Protein AF-A0ABD3EXB4-F1 (afdb_monomer)

pLDDT: mean 85.18, std 11.81, range [50.19, 97.25]

Solvent-accessible surface area (backbone atoms only — not comparable to full-atom values): 5166 Å² total; per-residue (Å²): 100,49,52,43,77,77,48,63,49,95,54,62,76,56,95,74,14,26,41,36,35,32,39,38,32,36,75,42,69,68,53,20,59,64,48,54,79,73,48,64,93,82,48,51,71,43,99,84,47,29,44,33,46,44,74,48,75,33,76,54,60,66,63,48,50,54,51,41,52,51,49,32,54,52,47,54,50,52,51,50,55,60,72,67,51,72,77,93,71,132

Organism: NCBI:txid2107226

Nearest PDB structures (foldseek):
  5esp-assembly2_B  TM=4.178E-01  e=2.957E+00  Podospora anserina S mat+
  4z1x-assembly2_A  TM=2.838E-01  e=2.613E+00  Fusarium graminearum PH-1
  4yis-assembly1_A  TM=3.449E-01  e=3.559E+00  Cryphonectria parasitica

Mean predicted aligned error: 6.81 Å

Sequence (90 aa):
MNISVESVSENPETGGRYKAILIVRALNAEYAKLILVRLKEASCVLEDRLEMPTFVYVQNPKVFCDCVEWKRKDIDKQWKSYNEMAPAVD

Secondary structure (DSSP, 8-state):
-EEEEEEE-SS--BTTBEEEEEEEE-SSHHHHHHHHTTS-TT-PPPTTSSEEEEEEEES-HHHHHHHHHHHHHHHHHHHHHHHHS-----

Radius of gyration: 15.77 Å; Cα contacts (8 Å, |Δi|>4): 125; chains: 1; bounding box: 32×26×54 Å

Foldseek 3Di:
DAKAWPDWAPAQDPPQWIKTKMKQFAPDQVSLVVVCVVADPPWDQPPRSGITIDIDTHNDVVVVNVVSVVVRVVVVVVVVVVVPPDPPDD

Structure (mmCIF, N/CA/C/O backbone):
data_AF-A0ABD3EXB4-F1
#
_entry.id   AF-A0ABD3EXB4-F1
#
loop_
_atom_site.group_PDB
_atom_site.id
_atom_site.type_symbol
_atom_site.label_atom_id
_atom_site.label_alt_id
_atom_site.label_comp_id
_atom_site.label_asym_id
_atom_site.label_entity_id
_atom_site.label_seq_id
_atom_site.pdbx_PDB_ins_code
_atom_site.Cartn_x
_atom_site.Cartn_y
_atom_site.Cartn_z
_atom_site.occupancy
_atom_site.B_iso_or_equiv
_atom_site.auth_seq_id
_atom_site.auth_comp_id
_atom_site.auth_asym_id
_atom_site.auth_atom_id
_atom_site.pdbx_PDB_model_num
ATOM 1 N N . MET A 1 1 ? 7.175 2.481 -9.528 1.00 82.06 1 MET A N 1
ATOM 2 C CA . MET A 1 1 ? 6.643 2.816 -8.186 1.00 82.06 1 MET A CA 1
ATOM 3 C C . MET A 1 1 ? 6.249 1.522 -7.509 1.00 82.06 1 MET A C 1
ATOM 5 O O . MET A 1 1 ? 5.778 0.646 -8.213 1.00 82.06 1 MET A O 1
ATOM 9 N N . ASN A 1 2 ? 6.419 1.402 -6.199 1.00 87.69 2 ASN A N 1
ATOM 10 C CA . ASN A 1 2 ? 5.872 0.314 -5.395 1.00 87.69 2 ASN A CA 1
ATOM 11 C C . ASN A 1 2 ? 5.183 0.901 -4.148 1.00 87.69 2 ASN A C 1
ATOM 13 O O . ASN A 1 2 ? 5.418 2.061 -3.808 1.00 87.69 2 ASN A O 1
ATOM 17 N N . ILE A 1 3 ? 4.313 0.132 -3.500 1.00 91.56 3 ILE A N 1
ATOM 18 C CA . ILE A 1 3 ? 3.599 0.523 -2.286 1.00 91.56 3 ILE A CA 1
ATOM 19 C C . ILE A 1 3 ? 3.571 -0.641 -1.296 1.00 91.56 3 ILE A C 1
ATOM 21 O O . ILE A 1 3 ? 3.338 -1.785 -1.678 1.00 91.56 3 ILE A O 1
ATOM 25 N N . SER A 1 4 ? 3.794 -0.359 -0.017 1.00 93.50 4 SER A N 1
ATOM 26 C CA . SER A 1 4 ? 3.706 -1.355 1.052 1.00 93.50 4 SER A CA 1
ATOM 27 C C . SER A 1 4 ? 3.112 -0.766 2.321 1.00 93.50 4 SER A C 1
ATOM 29 O O . SER A 1 4 ? 3.239 0.430 2.573 1.00 93.50 4 SER A O 1
ATOM 31 N N . VAL A 1 5 ? 2.489 -1.618 3.132 1.00 94.88 5 VAL A N 1
ATOM 32 C CA . VAL A 1 5 ? 2.085 -1.265 4.496 1.00 94.88 5 VAL A CA 1
ATOM 33 C C . VAL A 1 5 ? 3.288 -1.456 5.413 1.00 94.88 5 VAL A C 1
ATOM 35 O O . VAL A 1 5 ? 3.884 -2.529 5.413 1.00 94.88 5 VAL A O 1
ATOM 38 N N . GLU A 1 6 ? 3.651 -0.421 6.165 1.00 94.19 6 GLU A N 1
ATOM 39 C CA . GLU A 1 6 ? 4.691 -0.502 7.198 1.00 94.19 6 GLU A CA 1
ATOM 40 C C . GLU A 1 6 ? 4.094 -0.952 8.526 1.00 94.19 6 GLU A C 1
ATOM 42 O O . GLU A 1 6 ? 4.586 -1.880 9.162 1.00 94.19 6 GLU A O 1
ATOM 47 N N . SER A 1 7 ? 3.011 -0.301 8.941 1.00 94.81 7 SER A N 1
ATOM 48 C CA . SER A 1 7 ? 2.350 -0.596 10.203 1.00 94.81 7 SER A CA 1
ATOM 49 C C . SER A 1 7 ? 0.876 -0.222 10.154 1.00 94.81 7 SER A C 1
ATOM 51 O O . SER A 1 7 ? 0.424 0.559 9.313 1.00 94.81 7 SER A O 1
ATOM 53 N N . VAL A 1 8 ? 0.114 -0.803 11.072 1.00 96.00 8 VAL A N 1
ATOM 54 C CA . VAL A 1 8 ? -1.284 -0.464 11.315 1.00 96.00 8 VAL A CA 1
ATOM 55 C C . VAL A 1 8 ? -1.437 -0.201 12.8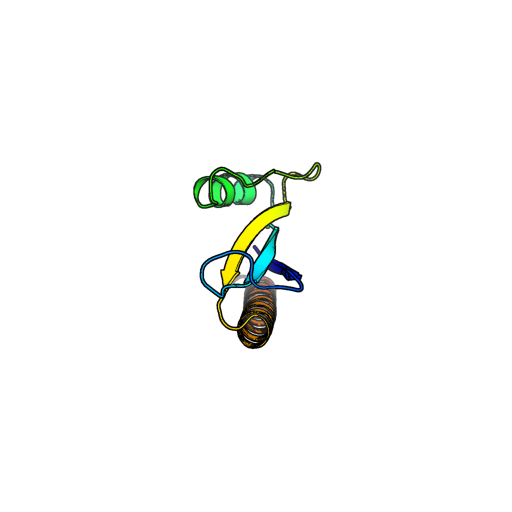05 1.00 96.00 8 VAL A C 1
ATOM 57 O O . VAL A 1 8 ? -0.849 -0.914 13.617 1.00 96.00 8 VAL A O 1
ATOM 60 N N . SER A 1 9 ? -2.213 0.819 13.163 1.00 95.88 9 SER A N 1
ATOM 61 C CA . SER A 1 9 ? -2.554 1.108 14.550 1.00 95.88 9 SER A CA 1
ATOM 62 C C . SER A 1 9 ? -3.213 -0.106 15.210 1.00 95.88 9 SER A C 1
ATOM 64 O O . SER A 1 9 ? -4.036 -0.790 14.607 1.00 95.88 9 SER A O 1
ATOM 66 N N . GLU A 1 10 ? -2.871 -0.371 16.469 1.00 94.19 10 GLU A N 1
ATOM 67 C CA . GLU A 1 10 ? -3.465 -1.482 17.224 1.00 94.19 10 GLU A CA 1
ATOM 68 C C . GLU A 1 10 ? -4.963 -1.252 17.477 1.00 94.19 10 GLU A C 1
ATOM 70 O O . GLU A 1 10 ? -5.775 -2.171 17.399 1.00 94.19 10 GLU A O 1
ATOM 75 N N . ASN A 1 11 ? -5.334 0.008 17.714 1.00 94.88 11 ASN A N 1
ATOM 76 C CA . ASN A 1 11 ? -6.699 0.431 17.995 1.00 94.88 11 ASN A CA 1
ATOM 77 C C . ASN A 1 11 ? -7.223 1.391 16.912 1.00 94.88 11 ASN A C 1
ATOM 79 O O . ASN A 1 11 ? -6.425 2.062 16.245 1.00 94.88 11 ASN A O 1
ATOM 83 N N . PRO A 1 12 ? -8.554 1.500 16.733 1.00 94.25 12 PRO A N 1
ATOM 84 C CA . PRO A 1 12 ? -9.138 2.527 15.881 1.00 94.25 12 PRO A CA 1
ATOM 85 C C . PRO A 1 12 ? -8.811 3.929 16.406 1.00 94.25 12 PRO A C 1
ATOM 87 O O . PRO A 1 12 ? -9.056 4.232 17.570 1.00 94.25 12 PRO A O 1
ATOM 90 N N . GLU A 1 13 ? -8.306 4.803 15.540 1.00 91.88 13 GLU A N 1
ATOM 91 C CA . GLU A 1 13 ? -7.907 6.165 15.916 1.00 91.88 13 GLU A CA 1
ATOM 92 C C . GLU A 1 13 ? -9.005 7.200 15.648 1.00 91.88 13 GLU A C 1
ATOM 94 O O . GLU A 1 13 ? -9.125 8.191 16.364 1.00 91.88 13 GLU A O 1
ATOM 99 N N . THR A 1 14 ? -9.808 7.032 14.592 1.00 90.75 14 THR A N 1
ATOM 100 C CA . THR A 1 14 ? -10.824 8.031 14.216 1.00 90.75 14 THR A CA 1
ATOM 101 C C . THR A 1 14 ? -12.031 7.383 13.555 1.00 90.75 14 THR A C 1
ATOM 103 O O . THR A 1 14 ? -11.912 6.719 12.527 1.00 90.75 14 THR A O 1
ATOM 106 N N . GLY A 1 15 ? -13.221 7.604 14.123 1.00 91.12 15 GLY A N 1
ATOM 107 C CA . GLY A 1 15 ? -14.491 7.138 13.551 1.00 91.12 15 GLY A CA 1
ATOM 108 C C . GLY A 1 15 ? -14.538 5.626 13.305 1.00 91.12 15 GLY A C 1
ATOM 109 O O . GLY A 1 15 ? -15.023 5.197 12.260 1.00 91.12 15 GLY A O 1
ATOM 110 N N . GLY A 1 16 ? -13.959 4.833 14.215 1.00 92.88 16 GLY A N 1
ATOM 111 C CA . GLY A 1 16 ? -13.873 3.373 14.087 1.00 92.88 16 GLY A CA 1
ATOM 112 C C . GLY A 1 16 ? -12.901 2.882 13.008 1.00 92.88 16 GLY A C 1
ATOM 113 O O . GLY A 1 16 ? -12.955 1.717 12.629 1.00 92.88 16 GLY A O 1
ATOM 114 N N . ARG A 1 17 ? -12.024 3.751 12.490 1.00 96.25 17 ARG A N 1
ATOM 115 C CA . ARG A 1 17 ? -11.013 3.400 11.486 1.00 96.25 17 ARG A CA 1
ATOM 116 C C . ARG A 1 17 ? -9.625 3.293 12.105 1.00 96.25 17 ARG A C 1
ATOM 118 O O . ARG A 1 17 ? -9.249 4.105 12.947 1.00 96.25 17 ARG A O 1
ATOM 125 N N . TYR A 1 18 ? -8.862 2.328 11.617 1.00 96.50 18 TYR A N 1
ATOM 126 C CA . TYR A 1 18 ? -7.462 2.092 11.944 1.00 96.50 18 TYR A CA 1
ATOM 127 C C . TYR A 1 18 ? -6.575 2.940 11.043 1.00 96.50 18 TYR A C 1
ATOM 129 O O . TYR A 1 18 ? -6.880 3.114 9.860 1.00 96.50 18 TYR A O 1
ATOM 137 N N . LYS A 1 19 ? -5.479 3.463 11.578 1.00 95.50 19 LYS A N 1
ATOM 138 C CA . LYS A 1 19 ? -4.484 4.178 10.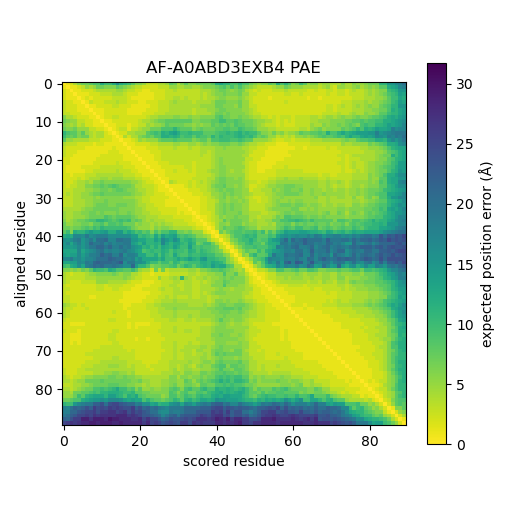785 1.00 95.50 19 LYS A CA 1
ATOM 139 C C . LYS A 1 19 ? -3.499 3.170 10.215 1.00 95.50 19 LYS A C 1
ATOM 141 O O . LYS A 1 19 ? -2.862 2.447 10.966 1.00 95.50 19 LYS A O 1
ATOM 146 N N . ALA A 1 20 ? -3.369 3.126 8.897 1.00 94.88 20 ALA A N 1
ATOM 147 C CA . ALA A 1 20 ? -2.345 2.341 8.222 1.00 94.88 20 ALA A CA 1
ATOM 148 C C . ALA A 1 20 ? -1.264 3.283 7.693 1.00 94.88 20 ALA A C 1
ATOM 150 O O . ALA A 1 20 ? -1.575 4.210 6.939 1.00 94.88 20 ALA A O 1
ATOM 151 N N . ILE A 1 21 ? -0.015 3.046 8.091 1.00 93.50 21 ILE A N 1
ATOM 152 C CA . ILE A 1 21 ? 1.158 3.732 7.555 1.00 93.50 21 ILE A CA 1
ATOM 153 C C . ILE A 1 21 ? 1.613 2.991 6.302 1.00 93.50 21 ILE A C 1
ATOM 155 O O . ILE A 1 21 ? 1.790 1.771 6.295 1.00 93.50 21 ILE A O 1
ATOM 159 N N . LEU A 1 22 ? 1.765 3.749 5.225 1.00 92.38 22 LEU A N 1
ATOM 160 C CA . LEU A 1 22 ? 2.133 3.274 3.904 1.00 92.38 22 LEU A CA 1
ATOM 161 C C . LEU A 1 22 ? 3.484 3.850 3.521 1.00 92.38 22 LEU A C 1
ATOM 163 O O . LEU A 1 22 ? 3.706 5.046 3.679 1.00 92.38 22 LEU A O 1
ATOM 167 N N . ILE A 1 23 ? 4.330 3.025 2.920 1.00 90.75 23 ILE A N 1
ATOM 168 C CA . ILE A 1 23 ? 5.549 3.471 2.255 1.00 90.75 23 ILE A CA 1
ATOM 169 C C . ILE A 1 23 ? 5.303 3.402 0.759 1.00 90.75 23 ILE A C 1
ATOM 171 O O . ILE A 1 23 ? 5.072 2.325 0.200 1.00 90.75 23 ILE A O 1
ATOM 175 N N . VAL A 1 24 ? 5.335 4.561 0.107 1.00 89.19 24 VAL A N 1
ATOM 176 C CA . VAL A 1 24 ? 5.341 4.649 -1.351 1.00 89.19 24 VAL A CA 1
ATOM 177 C C . VAL A 1 24 ? 6.785 4.798 -1.798 1.00 89.19 24 VAL A C 1
ATOM 179 O O . VAL A 1 24 ? 7.468 5.731 -1.387 1.00 89.19 24 VAL A O 1
ATOM 182 N N . ARG A 1 25 ? 7.247 3.883 -2.650 1.00 88.88 25 ARG A N 1
ATOM 183 C CA . ARG A 1 25 ? 8.606 3.889 -3.192 1.00 88.88 25 ARG A CA 1
ATOM 184 C C . ARG A 1 25 ? 8.591 4.293 -4.661 1.00 88.88 25 ARG A C 1
ATOM 186 O O . ARG A 1 25 ? 7.984 3.624 -5.505 1.00 88.88 25 ARG A O 1
ATOM 193 N N . ALA A 1 26 ? 9.265 5.385 -4.986 1.00 87.12 26 ALA A N 1
ATOM 194 C CA . ALA A 1 26 ? 9.470 5.838 -6.351 1.00 87.12 26 ALA A CA 1
ATOM 195 C C . ALA A 1 26 ? 10.483 4.954 -7.094 1.00 87.12 26 ALA A C 1
ATOM 197 O O . ALA A 1 26 ? 11.297 4.262 -6.492 1.00 87.12 26 ALA A O 1
ATOM 198 N N . LEU A 1 27 ? 10.420 4.972 -8.428 1.00 82.62 27 LEU A N 1
ATOM 199 C CA . LEU A 1 27 ? 11.392 4.253 -9.259 1.00 82.62 27 LEU A CA 1
ATOM 200 C C . LEU A 1 27 ? 12.754 4.963 -9.276 1.00 82.62 27 LEU A C 1
ATOM 202 O O . LEU A 1 27 ? 13.795 4.321 -9.245 1.00 82.62 27 LEU A O 1
ATOM 206 N N . ASN A 1 28 ? 12.727 6.290 -9.359 1.00 83.44 28 ASN A N 1
ATOM 207 C CA . ASN A 1 28 ? 13.894 7.158 -9.367 1.00 83.44 28 ASN A CA 1
ATOM 208 C C . ASN A 1 28 ? 13.493 8.556 -8.861 1.00 83.44 28 ASN A C 1
ATOM 210 O O . ASN A 1 28 ? 12.317 8.816 -8.580 1.00 83.44 28 ASN A O 1
ATOM 214 N N . ALA A 1 29 ? 14.466 9.462 -8.774 1.00 82.19 29 ALA A N 1
ATOM 215 C CA . ALA A 1 29 ? 14.269 10.802 -8.230 1.00 82.19 29 ALA A CA 1
ATOM 216 C C . ALA A 1 29 ? 13.305 11.681 -9.053 1.00 82.19 29 ALA A C 1
ATOM 218 O O . ALA 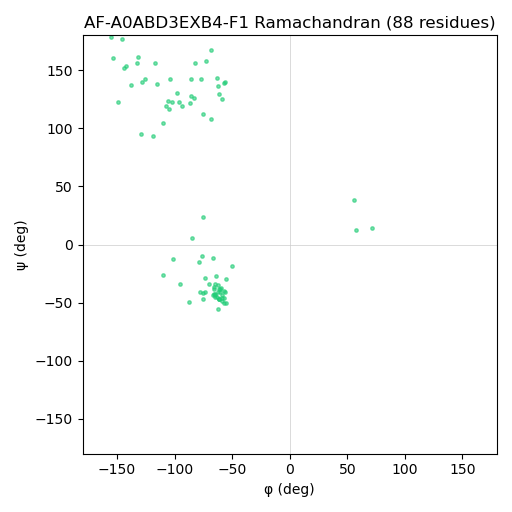A 1 29 ? 12.677 12.585 -8.503 1.00 82.19 29 ALA A O 1
ATOM 219 N N . GLU A 1 30 ? 13.163 11.447 -10.359 1.00 82.38 30 GLU A N 1
ATOM 220 C CA . GLU A 1 30 ? 12.224 12.200 -11.202 1.00 82.38 30 GLU A CA 1
ATOM 221 C C . GLU A 1 30 ? 10.787 11.749 -10.948 1.00 82.38 30 GLU A C 1
ATOM 223 O O . GLU A 1 30 ? 9.909 12.571 -10.682 1.00 82.38 30 GLU A O 1
ATOM 228 N N . TYR A 1 31 ? 10.564 10.433 -10.917 1.00 82.19 31 TYR A N 1
ATOM 229 C CA . TYR A 1 31 ? 9.274 9.856 -10.545 1.00 82.19 31 TYR A CA 1
ATOM 230 C C . TYR A 1 31 ? 8.884 10.211 -9.111 1.00 82.19 31 TYR A C 1
ATOM 232 O O . TYR A 1 31 ? 7.708 10.446 -8.850 1.00 82.19 31 TYR A O 1
ATOM 240 N N . ALA A 1 32 ? 9.850 10.301 -8.195 1.00 83.25 32 ALA A N 1
ATOM 24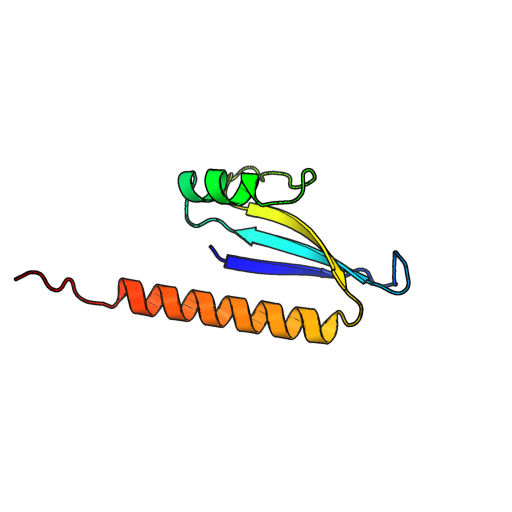1 C CA . ALA A 1 32 ? 9.613 10.768 -6.836 1.00 83.25 32 ALA A CA 1
ATOM 242 C C . ALA A 1 32 ? 8.960 12.159 -6.836 1.00 83.25 32 ALA A C 1
ATOM 244 O O . ALA A 1 32 ? 7.898 12.337 -6.246 1.00 83.25 32 ALA A O 1
ATOM 245 N N . LYS A 1 33 ? 9.510 13.129 -7.578 1.00 82.06 33 LYS A N 1
ATOM 246 C CA . LYS A 1 33 ? 8.923 14.479 -7.678 1.00 82.06 33 LYS A CA 1
ATOM 247 C C . LYS A 1 33 ? 7.474 14.451 -8.181 1.00 82.06 33 LYS A C 1
ATOM 249 O O . LYS A 1 33 ? 6.635 15.180 -7.660 1.00 82.06 33 LYS A O 1
ATOM 254 N N . LEU A 1 34 ? 7.176 13.592 -9.160 1.00 83.69 34 LEU A N 1
ATOM 255 C CA . LEU A 1 34 ? 5.827 13.435 -9.718 1.00 83.69 34 LEU A CA 1
ATOM 256 C C . LEU A 1 34 ? 4.844 12.765 -8.748 1.00 83.69 34 LEU A C 1
ATOM 258 O O . LEU A 1 34 ? 3.655 13.080 -8.762 1.00 83.69 34 LEU A O 1
ATOM 262 N N . ILE A 1 35 ? 5.318 11.837 -7.917 1.00 82.56 35 ILE A N 1
ATOM 263 C CA . ILE A 1 35 ? 4.495 11.167 -6.903 1.00 82.56 35 ILE A CA 1
ATOM 264 C C . ILE A 1 35 ? 4.231 12.111 -5.731 1.00 82.56 35 ILE A C 1
ATOM 266 O O . ILE A 1 35 ? 3.099 12.187 -5.263 1.00 82.56 35 ILE A O 1
ATOM 270 N N . LEU A 1 36 ? 5.239 12.871 -5.297 1.00 78.62 36 LEU A N 1
ATOM 271 C CA . LEU A 1 36 ? 5.150 13.753 -4.135 1.00 78.62 36 LEU A CA 1
ATOM 272 C C . LEU A 1 36 ? 4.005 14.766 -4.262 1.00 78.62 36 LEU A C 1
ATOM 274 O O . LEU A 1 36 ? 3.252 14.955 -3.316 1.00 78.62 36 LEU A O 1
ATOM 278 N N . VAL A 1 37 ? 3.801 15.342 -5.453 1.00 80.75 37 VAL A N 1
ATOM 279 C CA . VAL A 1 37 ? 2.690 16.283 -5.710 1.00 80.75 37 VAL A CA 1
ATOM 280 C C . VAL A 1 37 ? 1.298 15.640 -5.644 1.00 80.75 37 VAL A C 1
ATOM 282 O O . VAL A 1 37 ? 0.291 16.342 -5.663 1.00 80.75 37 VAL A O 1
ATOM 285 N N . ARG A 1 38 ? 1.216 14.305 -5.614 1.00 81.31 38 ARG A N 1
ATOM 286 C CA . ARG A 1 38 ? -0.033 13.540 -5.477 1.00 81.31 38 ARG A CA 1
ATOM 287 C C . ARG A 1 38 ? -0.255 13.018 -4.061 1.00 81.31 38 ARG A C 1
ATOM 289 O O . ARG A 1 38 ? -1.354 12.548 -3.770 1.00 81.31 38 ARG A O 1
ATOM 296 N N . LEU A 1 39 ? 0.763 13.063 -3.205 1.00 77.69 39 LEU A N 1
ATOM 297 C CA . LEU A 1 39 ? 0.650 12.633 -1.820 1.00 77.69 39 LEU A CA 1
ATOM 298 C C . LEU A 1 39 ? 0.059 13.745 -0.956 1.00 77.69 39 LEU A C 1
ATOM 300 O O . LEU A 1 39 ? 0.098 14.929 -1.285 1.00 77.69 39 LEU A O 1
ATOM 304 N N . LYS A 1 40 ? -0.540 13.338 0.162 1.00 70.38 40 LYS A N 1
ATOM 305 C CA . LYS A 1 40 ? -1.083 14.268 1.153 1.00 70.38 40 LYS A CA 1
ATOM 306 C C . LYS A 1 40 ? 0.063 15.098 1.745 1.00 70.38 40 LYS A C 1
ATOM 308 O O . LYS A 1 40 ? 1.119 14.535 2.006 1.00 70.38 40 LYS A O 1
ATOM 313 N N . GLU A 1 41 ? -0.173 16.382 2.031 1.00 61.22 41 GLU A N 1
ATOM 314 C CA . GLU A 1 41 ? 0.838 17.381 2.457 1.00 61.22 41 GLU A CA 1
ATOM 315 C C . GLU A 1 41 ? 1.761 16.959 3.619 1.00 61.22 41 GLU A C 1
ATOM 317 O O . GLU A 1 41 ? 2.831 17.530 3.793 1.00 61.22 41 GLU A O 1
ATOM 322 N N . ALA A 1 42 ? 1.385 15.941 4.398 1.00 58.09 42 ALA A N 1
ATOM 323 C CA . ALA A 1 42 ? 2.188 15.388 5.487 1.00 58.09 42 ALA A CA 1
ATOM 324 C C . ALA A 1 42 ? 3.222 14.322 5.054 1.00 58.09 42 ALA A C 1
ATOM 326 O O . ALA A 1 42 ? 3.817 13.683 5.920 1.00 58.09 42 ALA A O 1
ATOM 327 N N . SER A 1 43 ? 3.413 14.059 3.756 1.00 59.47 43 SER A N 1
ATOM 328 C CA . SER A 1 43 ? 4.397 13.071 3.297 1.00 59.47 43 SER A CA 1
ATOM 329 C C . SER A 1 43 ? 5.822 13.611 3.415 1.00 59.47 43 SER A C 1
ATOM 331 O O . SER A 1 43 ? 6.214 14.518 2.677 1.00 59.47 43 SER A O 1
ATOM 333 N N . CYS A 1 44 ? 6.607 13.029 4.318 1.00 58.31 44 CYS A N 1
ATOM 334 C CA . CYS A 1 44 ? 8.039 13.292 4.417 1.00 58.31 44 CYS A CA 1
ATOM 335 C C . CYS A 1 44 ? 8.781 12.541 3.305 1.00 58.31 44 CYS A C 1
ATOM 337 O O . CYS A 1 44 ? 8.433 11.415 2.965 1.00 58.31 44 CYS A O 1
ATOM 339 N N . VAL A 1 45 ? 9.814 13.151 2.735 1.00 63.38 45 VAL A N 1
ATOM 340 C CA . VAL A 1 45 ? 10.727 12.473 1.810 1.00 63.38 45 VAL A CA 1
ATOM 341 C C . VAL A 1 45 ? 11.903 11.962 2.641 1.00 63.38 45 VAL A C 1
ATOM 343 O O . VAL A 1 45 ? 12.570 12.771 3.286 1.00 63.38 45 VAL A O 1
ATOM 346 N N . LEU A 1 46 ? 12.125 10.64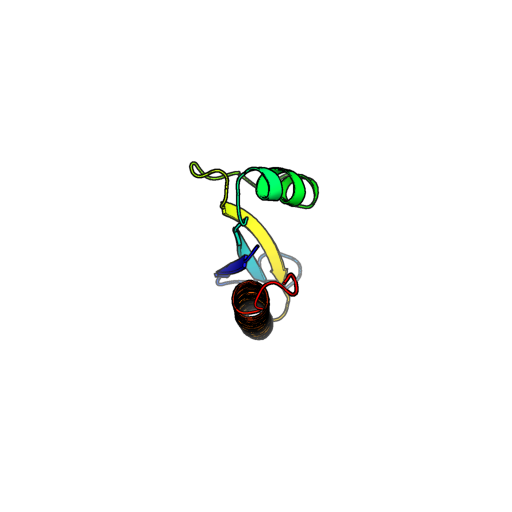3 2.674 1.00 65.38 46 LEU A N 1
ATOM 347 C CA . LEU A 1 46 ? 13.258 10.033 3.387 1.00 65.38 46 LEU A CA 1
ATOM 348 C C . LEU A 1 46 ? 14.598 10.373 2.702 1.00 65.38 46 LEU A C 1
ATOM 350 O O . LEU A 1 46 ? 14.619 10.902 1.590 1.00 65.38 46 LEU A O 1
ATOM 354 N N . GLU A 1 47 ? 15.725 10.115 3.375 1.00 60.06 47 GLU A N 1
ATOM 355 C CA . GLU A 1 47 ? 17.073 10.547 2.949 1.00 60.06 47 GLU A CA 1
ATOM 356 C C . GLU A 1 47 ? 17.462 10.092 1.529 1.00 60.06 47 GLU A C 1
ATOM 358 O O . GLU A 1 47 ? 18.182 10.803 0.827 1.00 60.06 47 GLU A O 1
ATOM 363 N N . ASP A 1 48 ? 16.930 8.955 1.071 1.00 63.72 48 ASP A N 1
ATOM 364 C CA . ASP A 1 48 ? 17.134 8.419 -0.281 1.00 63.72 48 ASP A CA 1
ATOM 365 C C . ASP A 1 48 ? 16.319 9.143 -1.371 1.00 63.72 48 ASP A C 1
ATOM 367 O O . ASP A 1 48 ? 16.543 8.952 -2.567 1.00 63.72 48 ASP A O 1
ATOM 371 N N . ARG A 1 49 ? 15.385 10.005 -0.960 1.00 66.06 49 ARG A N 1
ATOM 372 C CA . ARG A 1 49 ? 14.386 10.714 -1.767 1.00 66.06 49 ARG A CA 1
ATOM 373 C C . ARG A 1 49 ? 13.445 9.839 -2.589 1.00 66.06 49 ARG A C 1
ATOM 375 O O . ARG A 1 49 ? 12.740 10.361 -3.456 1.00 66.06 49 ARG A O 1
ATOM 382 N N . LEU A 1 50 ? 13.416 8.538 -2.335 1.00 79.56 50 LEU A N 1
ATOM 383 C CA . LEU A 1 50 ? 12.592 7.587 -3.076 1.00 79.56 50 LEU A CA 1
ATOM 384 C C . LEU A 1 50 ? 11.461 7.042 -2.226 1.00 79.56 50 LEU A C 1
ATOM 386 O O . LEU A 1 50 ? 10.427 6.679 -2.787 1.00 79.56 50 LEU A O 1
ATOM 390 N N . GLU A 1 51 ? 11.625 7.010 -0.910 1.00 85.50 51 GLU A N 1
ATOM 391 C CA . GLU A 1 51 ? 10.588 6.559 0.002 1.00 85.50 51 GLU A CA 1
ATOM 392 C C . GLU A 1 51 ? 9.809 7.725 0.604 1.00 85.50 51 GLU A C 1
ATOM 394 O O . GLU A 1 51 ? 10.357 8.717 1.092 1.00 85.50 51 GLU A O 1
ATOM 399 N N . MET A 1 52 ? 8.489 7.594 0.533 1.00 86.44 52 MET A N 1
ATOM 400 C CA . MET A 1 52 ? 7.536 8.605 0.960 1.00 86.44 52 MET A CA 1
ATOM 401 C C . MET A 1 52 ? 6.513 7.952 1.883 1.00 86.44 52 MET A C 1
ATOM 403 O O . MET A 1 52 ? 5.537 7.359 1.400 1.00 86.44 52 MET A O 1
ATOM 407 N N . PRO A 1 53 ? 6.728 8.028 3.207 1.00 87.00 53 PRO A N 1
ATOM 408 C CA . PRO A 1 53 ? 5.739 7.607 4.175 1.00 87.00 53 PRO A CA 1
ATOM 409 C C . PRO A 1 53 ? 4.472 8.456 4.055 1.00 87.00 53 PRO A C 1
ATOM 411 O O . PRO A 1 53 ? 4.509 9.682 3.929 1.00 87.00 53 PRO A O 1
ATOM 414 N N . THR A 1 54 ? 3.323 7.802 4.108 1.00 88.94 54 THR A N 1
ATOM 415 C CA . THR A 1 54 ? 2.009 8.438 4.177 1.00 88.94 54 THR A CA 1
ATOM 416 C C . THR A 1 54 ? 1.075 7.590 5.033 1.00 88.94 54 THR A C 1
ATOM 418 O O . THR A 1 54 ? 1.459 6.529 5.520 1.00 88.94 54 THR A O 1
ATOM 421 N N . PHE A 1 55 ? -0.153 8.045 5.260 1.00 91.19 55 PHE A N 1
ATOM 422 C CA . PHE A 1 55 ? -1.116 7.282 6.042 1.00 91.19 55 PHE A CA 1
ATOM 423 C C . PHE A 1 55 ? -2.538 7.421 5.515 1.00 91.19 55 PHE A C 1
ATOM 425 O O . PHE A 1 55 ? -2.934 8.451 4.962 1.00 91.19 55 PHE A O 1
ATOM 432 N N . VAL A 1 56 ? -3.326 6.379 5.753 1.00 92.44 56 VAL A N 1
ATOM 433 C CA . VAL A 1 56 ? -4.760 6.333 5.463 1.00 92.44 56 VAL A CA 1
ATOM 434 C C . VAL A 1 56 ? -5.519 5.784 6.665 1.00 92.44 56 VAL A C 1
ATOM 436 O O . VAL A 1 56 ? -4.962 5.051 7.478 1.00 92.44 56 VAL A O 1
ATOM 439 N N . TYR A 1 57 ? -6.803 6.121 6.764 1.00 94.75 57 TYR A N 1
ATOM 440 C CA . TYR A 1 57 ? -7.704 5.533 7.753 1.00 94.75 57 TYR A CA 1
ATOM 441 C C . TYR A 1 57 ? -8.595 4.488 7.086 1.00 94.75 57 TYR A C 1
ATOM 443 O O . TYR A 1 57 ? -9.335 4.807 6.155 1.00 94.75 57 TYR A O 1
ATOM 451 N N . VAL A 1 58 ? -8.553 3.252 7.577 1.00 95.44 58 VAL A N 1
ATOM 452 C CA . VAL A 1 58 ? -9.232 2.095 6.979 1.00 95.44 58 VAL A CA 1
ATOM 453 C C . VAL A 1 58 ? -10.128 1.400 7.997 1.00 95.44 58 VAL A C 1
ATOM 455 O O . VAL A 1 58 ? -9.804 1.315 9.175 1.00 95.44 58 VAL A O 1
ATOM 458 N N . GLN A 1 59 ? -11.287 0.914 7.554 1.00 95.88 59 GLN A N 1
ATOM 459 C CA . GLN A 1 59 ? -12.222 0.201 8.435 1.00 95.88 59 GLN A CA 1
ATOM 460 C C . GLN A 1 59 ? -11.777 -1.238 8.703 1.00 95.88 59 GLN A C 1
ATOM 462 O O . GLN A 1 59 ? -11.867 -1.711 9.828 1.00 95.88 59 GLN A O 1
ATOM 467 N N . ASN A 1 60 ? -11.285 -1.928 7.672 1.00 95.94 60 ASN A N 1
ATOM 468 C CA . ASN A 1 60 ? -10.814 -3.302 7.777 1.00 95.94 60 ASN A CA 1
ATOM 469 C C . ASN A 1 60 ? -9.323 -3.355 7.413 1.00 95.94 60 ASN A C 1
ATOM 471 O O . ASN A 1 60 ? -8.994 -3.440 6.226 1.00 95.94 60 ASN A O 1
ATOM 475 N N . PRO A 1 61 ? -8.418 -3.269 8.403 1.00 94.75 61 PRO A N 1
ATOM 476 C CA . PRO A 1 61 ? -6.987 -3.221 8.136 1.00 94.75 61 PRO A CA 1
ATOM 477 C C . PRO A 1 61 ? -6.467 -4.509 7.503 1.00 94.75 61 PRO A C 1
ATOM 479 O O . PRO A 1 61 ? -5.601 -4.440 6.642 1.00 94.75 61 PRO A O 1
ATOM 482 N N . LYS A 1 62 ? -7.033 -5.671 7.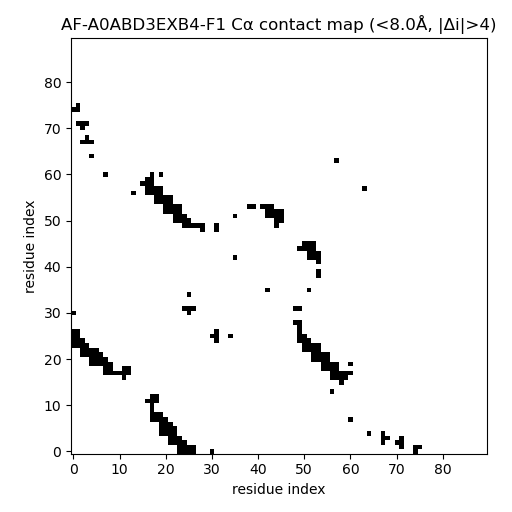854 1.00 95.75 62 LYS A N 1
ATOM 483 C CA . LYS A 1 62 ? -6.624 -6.958 7.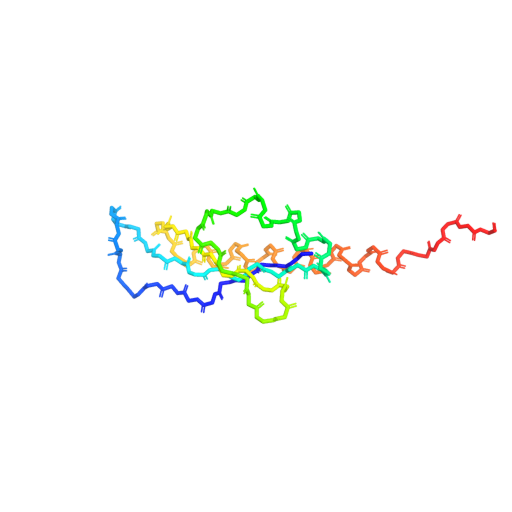281 1.00 95.75 62 LYS A CA 1
ATOM 484 C C . LYS A 1 62 ? -6.862 -6.994 5.771 1.00 95.75 62 LYS A C 1
ATOM 486 O O . LYS A 1 62 ? -5.923 -7.186 5.010 1.00 95.75 62 LYS A O 1
ATOM 491 N N . VAL A 1 63 ? -8.098 -6.725 5.345 1.00 97.00 63 VAL A N 1
ATOM 492 C CA . VAL A 1 63 ? -8.451 -6.698 3.913 1.00 97.00 63 VAL A CA 1
ATOM 493 C C . VAL A 1 63 ? -7.650 -5.628 3.177 1.00 97.00 63 VAL A C 1
ATOM 495 O O . VAL A 1 63 ? -7.215 -5.840 2.050 1.00 97.00 63 VAL A O 1
ATOM 498 N N . PHE A 1 64 ? -7.429 -4.476 3.811 1.00 96.38 64 PHE A N 1
ATOM 499 C CA . PHE A 1 64 ? -6.606 -3.430 3.225 1.00 96.38 64 PHE A CA 1
ATOM 500 C C . PHE A 1 64 ? -5.157 -3.893 2.994 1.00 96.38 64 PHE A C 1
ATOM 502 O O . PHE A 1 64 ? -4.643 -3.707 1.892 1.00 96.38 64 PHE A O 1
ATOM 509 N N . CYS A 1 65 ? -4.524 -4.536 3.981 1.00 95.62 65 CYS A N 1
ATOM 510 C CA . CYS A 1 65 ? -3.182 -5.102 3.840 1.00 95.62 65 CYS A CA 1
ATOM 511 C C . CYS A 1 65 ? -3.118 -6.145 2.718 1.00 95.62 65 CYS A C 1
ATOM 513 O O . CYS A 1 65 ? -2.232 -6.049 1.869 1.00 95.62 65 CYS A O 1
ATOM 515 N N . ASP A 1 66 ? -4.087 -7.064 2.657 1.00 97.25 66 ASP A N 1
ATOM 516 C CA . ASP A 1 66 ? -4.170 -8.085 1.603 1.00 97.25 66 ASP A CA 1
ATOM 517 C C . ASP A 1 66 ? -4.254 -7.438 0.204 1.00 97.25 66 ASP A C 1
ATOM 519 O O . ASP A 1 66 ? -3.547 -7.828 -0.729 1.00 97.25 66 ASP A O 1
ATOM 523 N N . CYS A 1 67 ? -5.070 -6.388 0.058 1.00 96.81 67 CYS A N 1
ATOM 524 C CA . CYS A 1 67 ? -5.204 -5.632 -1.189 1.00 96.81 67 CYS A CA 1
ATOM 525 C C . CYS A 1 67 ? -3.913 -4.897 -1.580 1.00 96.81 67 CYS A C 1
ATOM 527 O O . CYS A 1 67 ? -3.542 -4.891 -2.757 1.00 96.81 67 CYS A O 1
ATOM 529 N N . VAL A 1 68 ? -3.228 -4.268 -0.620 1.00 95.50 68 VAL A N 1
ATOM 530 C CA . VAL A 1 68 ? -1.956 -3.574 -0.873 1.00 95.50 68 VAL A CA 1
ATOM 531 C C . VAL A 1 68 ? -0.876 -4.573 -1.282 1.00 95.50 68 VAL A C 1
ATOM 533 O O . VAL A 1 68 ? -0.154 -4.321 -2.247 1.00 95.50 68 VAL A O 1
ATOM 536 N N . GLU A 1 69 ? -0.792 -5.726 -0.617 1.00 95.88 69 GLU A N 1
ATOM 537 C CA . GLU A 1 69 ? 0.158 -6.780 -0.975 1.00 95.88 69 GLU A CA 1
ATOM 538 C C . GLU A 1 69 ? -0.117 -7.337 -2.377 1.00 95.88 69 GLU A C 1
ATOM 540 O O . GLU A 1 69 ? 0.807 -7.475 -3.186 1.00 95.88 69 GLU A O 1
ATOM 545 N N . TRP A 1 70 ? -1.384 -7.609 -2.701 1.00 96.69 70 TRP A N 1
ATOM 546 C CA . TRP A 1 70 ? -1.774 -8.012 -4.049 1.00 96.69 70 TRP A CA 1
ATOM 547 C C . TRP A 1 70 ? -1.357 -6.963 -5.082 1.00 96.69 70 TRP A C 1
ATOM 549 O O . TRP A 1 70 ? -0.738 -7.303 -6.094 1.00 96.69 70 TRP A O 1
ATOM 559 N N . LYS A 1 71 ? -1.621 -5.679 -4.807 1.00 94.12 71 LYS A N 1
ATOM 560 C CA . LYS A 1 71 ? -1.290 -4.604 -5.743 1.00 94.12 71 LYS A CA 1
ATOM 561 C C . LYS A 1 71 ? 0.217 -4.446 -5.933 1.00 94.12 71 LYS A C 1
ATOM 563 O O . LYS A 1 71 ? 0.662 -4.233 -7.057 1.00 94.12 71 LYS A O 1
ATOM 568 N N . ARG A 1 72 ? 1.004 -4.597 -4.866 1.00 93.69 72 ARG A N 1
ATOM 569 C CA . ARG A 1 72 ? 2.470 -4.636 -4.927 1.00 93.69 72 ARG A CA 1
ATOM 570 C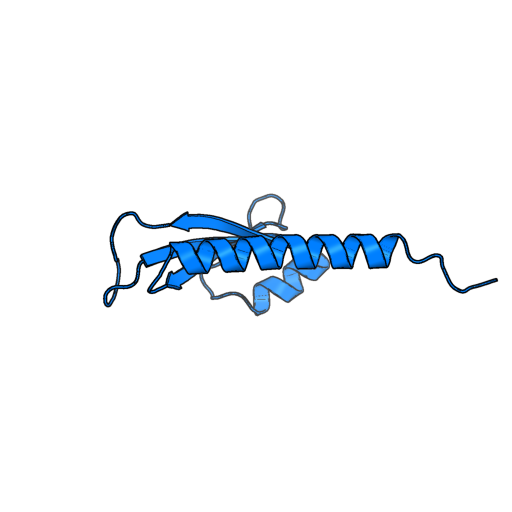 C . ARG A 1 72 ? 2.965 -5.739 -5.861 1.00 93.69 72 ARG A C 1
ATOM 572 O O . ARG A 1 72 ? 3.758 -5.461 -6.756 1.00 93.69 72 ARG A O 1
ATOM 579 N N . LYS A 1 73 ? 2.459 -6.966 -5.697 1.00 94.19 73 LYS A N 1
ATOM 580 C CA . LYS A 1 73 ? 2.826 -8.111 -6.550 1.00 94.19 73 LYS A CA 1
ATOM 581 C C . LYS A 1 73 ? 2.433 -7.892 -8.013 1.00 94.19 73 LYS A C 1
ATOM 583 O O . LYS A 1 73 ? 3.208 -8.228 -8.904 1.00 94.19 73 LYS A O 1
ATOM 588 N N . ASP A 1 74 ? 1.255 -7.322 -8.257 1.00 94.38 74 ASP A N 1
ATOM 589 C CA . ASP A 1 74 ? 0.778 -6.964 -9.600 1.00 94.38 74 ASP A CA 1
ATOM 590 C C . ASP A 1 74 ? 1.704 -5.941 -10.272 1.00 94.38 74 ASP A C 1
ATOM 592 O O . ASP A 1 74 ? 2.147 -6.150 -11.401 1.00 94.38 74 ASP A O 1
ATOM 596 N N . ILE A 1 75 ? 2.081 -4.883 -9.549 1.00 90.38 75 ILE A N 1
ATOM 597 C CA . ILE A 1 75 ? 3.015 -3.870 -10.047 1.00 90.38 75 ILE A CA 1
ATOM 598 C C . ILE A 1 75 ? 4.386 -4.490 -10.351 1.00 90.38 75 ILE A C 1
ATOM 600 O O . ILE A 1 75 ? 4.933 -4.261 -11.430 1.00 90.38 75 ILE A O 1
ATOM 604 N N . ASP A 1 76 ? 4.930 -5.307 -9.446 1.00 89.75 76 ASP A N 1
ATOM 605 C CA . ASP A 1 76 ? 6.218 -5.976 -9.659 1.00 89.75 76 ASP A CA 1
ATOM 606 C C . ASP A 1 76 ? 6.180 -6.901 -10.888 1.00 89.75 76 ASP A C 1
ATOM 608 O O . ASP A 1 76 ? 7.136 -6.948 -11.666 1.00 89.75 76 ASP A O 1
ATOM 612 N N . LYS A 1 77 ? 5.062 -7.605 -11.111 1.00 91.12 77 LYS A N 1
ATOM 613 C CA . LYS A 1 77 ? 4.859 -8.444 -12.300 1.00 91.12 77 LYS A CA 1
ATOM 614 C C . LYS A 1 77 ? 4.823 -7.614 -13.585 1.00 91.12 77 LYS A C 1
ATOM 616 O O . LYS A 1 77 ? 5.469 -7.992 -14.560 1.00 91.12 77 LYS A O 1
ATOM 621 N N . GLN A 1 78 ? 4.095 -6.498 -13.592 1.00 88.06 78 GLN A N 1
ATOM 622 C CA . GLN A 1 78 ? 4.026 -5.602 -14.751 1.00 88.06 78 GLN A CA 1
ATOM 623 C C . GLN A 1 78 ? 5.404 -5.037 -15.109 1.00 88.06 78 GLN A C 1
ATOM 625 O O . GLN A 1 78 ? 5.767 -5.014 -16.282 1.00 88.06 78 GLN A O 1
ATOM 630 N N . TRP A 1 79 ? 6.205 -4.658 -14.110 1.00 84.19 79 TRP A N 1
ATOM 631 C CA . TRP A 1 79 ? 7.566 -4.172 -14.346 1.00 84.19 79 TRP A CA 1
ATOM 63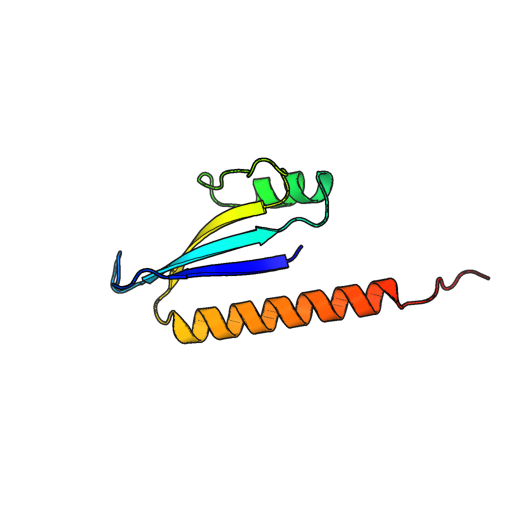2 C C . TRP A 1 79 ? 8.489 -5.233 -14.929 1.00 84.19 79 TRP A C 1
ATOM 634 O O . TRP A 1 79 ? 9.227 -4.941 -15.867 1.00 84.19 79 TRP A O 1
ATOM 644 N N . LYS A 1 80 ? 8.441 -6.464 -14.408 1.00 86.44 80 LYS A N 1
ATOM 645 C CA . LYS A 1 80 ? 9.209 -7.576 -14.985 1.00 86.44 80 LYS A CA 1
ATOM 646 C C . LYS A 1 80 ? 8.827 -7.805 -16.443 1.00 86.44 80 LYS A C 1
ATOM 648 O O . LYS A 1 80 ? 9.703 -7.801 -17.296 1.00 86.44 80 LYS A O 1
ATOM 653 N N . SER A 1 81 ? 7.527 -7.870 -16.731 1.00 86.31 81 SER A N 1
ATOM 654 C CA . SER A 1 81 ? 7.028 -8.041 -18.098 1.00 86.31 81 SER A CA 1
ATOM 655 C C . SER A 1 81 ? 7.456 -6.915 -19.041 1.00 86.31 81 SER A C 1
ATOM 657 O O . SER A 1 81 ? 7.719 -7.191 -20.205 1.00 86.31 81 SER A O 1
ATOM 659 N N . TYR A 1 82 ? 7.507 -5.664 -18.572 1.00 80.88 82 TYR A N 1
ATOM 660 C CA . TYR A 1 82 ? 7.979 -4.533 -19.374 1.00 80.88 82 TYR A CA 1
ATOM 661 C C . TYR A 1 82 ? 9.477 -4.644 -19.690 1.00 80.88 82 TYR A C 1
ATOM 663 O O . TYR A 1 82 ? 9.879 -4.425 -20.826 1.00 80.88 82 TYR A O 1
ATOM 671 N N . ASN A 1 83 ? 10.297 -5.022 -18.706 1.00 78.44 83 ASN A N 1
ATOM 672 C CA . ASN A 1 83 ? 11.748 -5.142 -18.880 1.00 78.44 83 ASN A CA 1
ATOM 673 C C . ASN A 1 83 ? 12.163 -6.379 -19.698 1.00 78.44 83 ASN A C 1
ATOM 675 O O . ASN A 1 83 ? 13.206 -6.362 -20.342 1.00 78.44 83 ASN A O 1
ATOM 679 N N . GLU A 1 84 ? 11.374 -7.454 -19.648 1.00 82.50 84 GLU A N 1
ATOM 680 C CA . GLU A 1 84 ? 11.585 -8.685 -20.424 1.00 82.50 84 GLU A CA 1
ATOM 681 C C . GLU A 1 84 ? 11.120 -8.556 -21.881 1.00 82.50 84 GLU A C 1
ATOM 683 O O . GLU A 1 84 ? 11.465 -9.392 -22.717 1.00 82.50 84 GLU A O 1
ATOM 688 N N . MET A 1 85 ? 10.335 -7.524 -22.200 1.00 79.00 85 MET A N 1
ATOM 689 C CA . MET A 1 85 ? 9.886 -7.273 -23.561 1.00 79.00 85 MET A CA 1
ATOM 690 C C . MET A 1 85 ? 11.101 -6.858 -24.405 1.00 79.00 85 MET A C 1
ATOM 692 O O . MET A 1 85 ? 11.653 -5.772 -24.232 1.00 79.00 85 MET A O 1
ATOM 696 N N . ALA A 1 86 ? 11.549 -7.753 -25.291 1.00 64.31 86 ALA A N 1
ATOM 697 C CA . ALA A 1 86 ? 12.649 -7.473 -26.207 1.00 64.31 86 ALA A CA 1
ATOM 698 C C . ALA A 1 86 ? 12.313 -6.235 -27.062 1.00 64.31 86 ALA A C 1
ATOM 700 O O . ALA A 1 86 ? 11.162 -6.095 -27.494 1.00 64.31 86 ALA A O 1
ATOM 701 N N . PRO A 1 87 ? 13.278 -5.329 -27.306 1.00 63.62 87 PRO A N 1
ATOM 702 C CA . PRO A 1 87 ? 13.034 -4.171 -28.148 1.00 63.62 87 PRO A CA 1
ATOM 703 C C . PRO A 1 87 ? 12.591 -4.642 -29.535 1.00 63.62 87 PRO A C 1
ATOM 705 O O . PRO A 1 87 ? 13.280 -5.426 -30.176 1.00 63.62 87 PRO A O 1
ATOM 708 N N . ALA A 1 88 ? 11.440 -4.157 -30.001 1.00 63.12 88 ALA A N 1
ATOM 709 C CA . ALA A 1 88 ? 10.871 -4.498 -31.307 1.00 63.12 88 ALA A CA 1
ATOM 710 C C . ALA A 1 88 ? 11.593 -3.810 -32.488 1.00 63.12 88 ALA A C 1
ATOM 712 O O . ALA A 1 88 ? 10.984 -3.583 -33.530 1.00 63.12 88 ALA A O 1
ATOM 713 N N . VAL A 1 89 ? 12.854 -3.417 -32.306 1.00 62.12 89 VAL A N 1
ATOM 714 C CA . VAL A 1 89 ? 13.665 -2.753 -33.329 1.00 62.12 89 VAL A CA 1
ATOM 715 C C . VAL A 1 89 ? 14.757 -3.716 -33.777 1.00 62.12 89 VAL A C 1
ATOM 717 O O . VAL A 1 89 ? 15.710 -3.943 -33.032 1.00 62.12 89 VAL A O 1
ATOM 720 N N . ASP A 1 90 ? 14.556 -4.276 -34.973 1.00 50.19 90 ASP A N 1
ATOM 721 C CA . ASP A 1 90 ? 15.623 -4.721 -35.882 1.00 50.19 90 ASP A CA 1
ATOM 722 C C . ASP A 1 90 ? 16.304 -3.501 -36.529 1.00 50.19 90 ASP A C 1
ATOM 724 O O . ASP A 1 90 ? 15.586 -2.515 -36.841 1.00 50.19 90 ASP A O 1
#